Protein AF-A0A383EWV9-F1 (afdb_monomer_lite)

Organism: NCBI:txid408172

pLDDT: mean 86.58, std 11.3, range [51.22, 96.94]

Secondary structure (DSSP, 8-state):
-HHHHHHHHHHHHHHHH-TT-EEEETT--S-S------SS-EEEE-SSTTHHHHHHT---

Foldseek 3Di:
DQQVVLVVVVVVVCCVVPVQEAEDEPPPPDDPDDDDGDGPHYYYDDSDDPVVCVVVVNDD

InterPro domains:
  IPR000760 Inositol monophosphatase-like [PF00459] (2-59)

Structure (mmCIF, N/CA/C/O backbone):
data_AF-A0A383EWV9-F1
#
_entry.id   AF-A0A383EWV9-F1
#
loop_
_atom_site.group_PDB
_atom_site.id
_atom_site.type_symbol
_atom_site.label_atom_id
_atom_site.label_alt_id
_atom_site.label_comp_id
_atom_site.label_asym_id
_atom_site.label_entity_id
_atom_site.label_seq_id
_atom_site.pdbx_PDB_ins_code
_atom_site.Cartn_x
_atom_site.Cartn_y
_atom_site.Cartn_z
_atom_site.occupancy
_atom_site.B_iso_or_equiv
_atom_site.auth_seq_id
_atom_site.auth_comp_id
_atom_site.auth_asym_id
_atom_site.auth_atom_id
_atom_site.pdbx_PDB_model_num
ATOM 1 N N . VAL A 1 1 ? 10.894 6.685 -6.507 1.00 76.50 1 VAL A N 1
ATOM 2 C CA . VAL A 1 1 ? 10.336 8.043 -6.785 1.00 76.50 1 VAL A CA 1
ATOM 3 C C . VAL A 1 1 ? 8.910 7.983 -7.316 1.00 76.50 1 VAL A C 1
ATOM 5 O O . VAL A 1 1 ? 8.045 8.561 -6.673 1.00 76.50 1 VAL A O 1
ATOM 8 N N . VAL A 1 2 ? 8.639 7.342 -8.466 1.00 87.81 2 VAL A N 1
ATOM 9 C CA . VAL A 1 2 ? 7.245 7.151 -8.933 1.00 87.81 2 VAL A CA 1
ATOM 10 C C . VAL A 1 2 ? 6.484 6.281 -7.939 1.00 87.81 2 VAL A C 1
ATOM 12 O O . VAL A 1 2 ?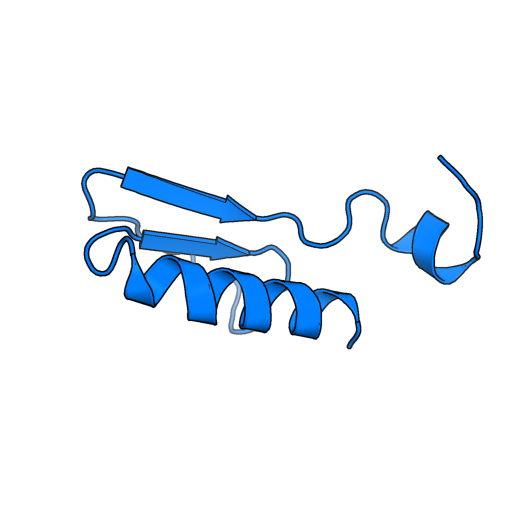 5.431 6.674 -7.454 1.00 87.81 2 VAL A O 1
ATOM 15 N N . ASP A 1 3 ? 7.092 5.161 -7.590 1.00 88.25 3 ASP A N 1
ATOM 16 C CA . ASP A 1 3 ? 6.494 4.108 -6.787 1.00 88.25 3 ASP A CA 1
ATOM 17 C C . ASP A 1 3 ? 6.169 4.565 -5.350 1.00 88.25 3 ASP A C 1
ATOM 19 O O . ASP A 1 3 ? 5.013 4.604 -4.917 1.00 88.25 3 ASP A O 1
ATOM 23 N N . GLU A 1 4 ? 7.166 5.137 -4.676 1.00 89.25 4 GLU A N 1
ATOM 24 C CA . GLU A 1 4 ? 6.997 5.913 -3.441 1.00 89.25 4 GLU A CA 1
ATOM 25 C C . GLU A 1 4 ? 5.896 7.001 -3.510 1.00 89.25 4 GLU A C 1
ATOM 27 O O . GLU A 1 4 ? 5.153 7.219 -2.548 1.00 89.25 4 GLU A O 1
ATOM 32 N N . THR A 1 5 ? 5.766 7.713 -4.638 1.00 92.56 5 THR A N 1
ATOM 33 C CA . THR A 1 5 ? 4.753 8.775 -4.782 1.00 92.56 5 THR A CA 1
ATOM 34 C C . THR A 1 5 ? 3.346 8.199 -4.847 1.00 92.56 5 THR A C 1
ATOM 36 O O . THR A 1 5 ? 2.461 8.717 -4.165 1.00 92.56 5 THR A O 1
ATOM 39 N N . ILE A 1 6 ? 3.156 7.111 -5.596 1.00 92.75 6 ILE A N 1
ATOM 40 C CA . ILE A 1 6 ? 1.886 6.383 -5.663 1.00 92.75 6 ILE A CA 1
ATOM 41 C C . ILE A 1 6 ? 1.500 5.895 -4.264 1.00 92.75 6 ILE A C 1
ATOM 43 O O . ILE A 1 6 ? 0.390 6.173 -3.806 1.00 92.75 6 ILE A O 1
ATOM 47 N N . SER A 1 7 ? 2.437 5.275 -3.540 1.00 92.75 7 SER A N 1
ATOM 48 C CA . SER A 1 7 ? 2.212 4.835 -2.155 1.00 92.75 7 SER A CA 1
ATOM 49 C C . SER A 1 7 ? 1.737 5.964 -1.249 1.00 92.75 7 SER A C 1
ATOM 51 O O . SER A 1 7 ? 0.712 5.848 -0.573 1.00 92.75 7 SER A O 1
ATOM 53 N N . ARG A 1 8 ? 2.449 7.096 -1.256 1.00 92.38 8 ARG A N 1
ATOM 54 C CA . ARG A 1 8 ? 2.104 8.252 -0.421 1.00 92.38 8 ARG A CA 1
ATOM 55 C C . ARG A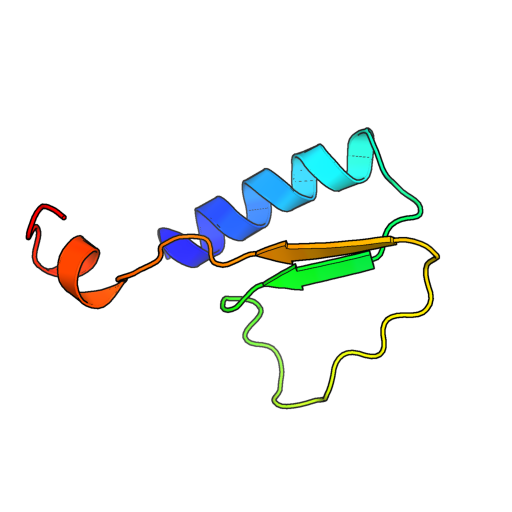 1 8 ? 0.716 8.799 -0.747 1.00 92.38 8 ARG A C 1
ATOM 57 O O . ARG A 1 8 ? -0.033 9.137 0.170 1.00 92.38 8 ARG A O 1
ATOM 64 N N . GLU A 1 9 ? 0.371 8.920 -2.025 1.00 95.12 9 GLU A N 1
ATOM 65 C CA . GLU A 1 9 ? -0.924 9.463 -2.444 1.00 95.12 9 GLU A CA 1
ATOM 66 C C . GLU A 1 9 ? -2.086 8.528 -2.102 1.00 95.12 9 GLU A C 1
ATOM 68 O O . GLU A 1 9 ? -3.119 8.999 -1.614 1.00 95.12 9 GLU A O 1
ATOM 73 N N . ILE A 1 10 ? -1.914 7.217 -2.284 1.00 94.56 10 ILE A N 1
ATOM 74 C CA . ILE A 1 10 ? -2.923 6.221 -1.914 1.00 94.56 10 ILE A CA 1
ATOM 75 C C . ILE A 1 10 ? -3.176 6.271 -0.405 1.00 94.56 10 ILE A C 1
ATOM 77 O O . ILE A 1 10 ? -4.320 6.471 0.007 1.00 94.56 10 ILE A O 1
ATOM 81 N N . PHE A 1 11 ? -2.135 6.212 0.430 1.00 93.50 11 PHE A N 1
ATOM 82 C CA . PHE A 1 11 ? -2.323 6.266 1.885 1.00 93.50 11 PHE A CA 1
ATOM 83 C C . PHE A 1 11 ? -2.847 7.613 2.381 1.00 93.50 11 PHE A C 1
ATOM 85 O O . PHE A 1 11 ? -3.649 7.654 3.312 1.00 93.50 11 PHE A O 1
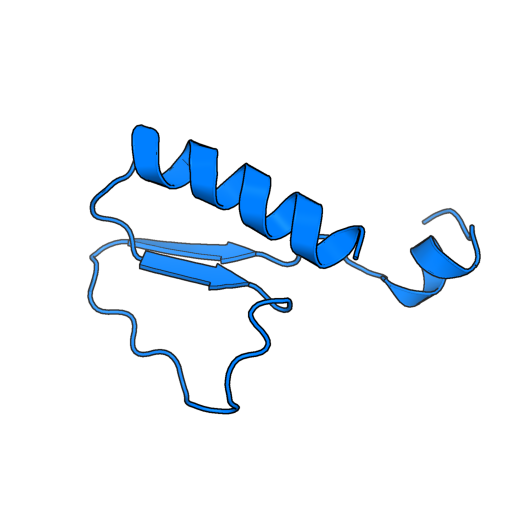ATOM 92 N N . THR A 1 12 ? -2.485 8.723 1.731 1.00 94.75 12 THR A N 1
ATOM 93 C CA . THR A 1 12 ? -3.062 10.042 2.049 1.00 94.75 12 THR A CA 1
ATOM 94 C C . THR A 1 12 ? -4.578 10.069 1.840 1.00 94.75 12 THR A C 1
ATOM 96 O O . THR A 1 12 ? -5.274 10.825 2.514 1.00 94.75 12 THR A O 1
ATOM 99 N N . ASN A 1 13 ? -5.110 9.284 0.901 1.00 95.62 13 ASN A N 1
ATOM 100 C CA . ASN A 1 13 ? -6.552 9.185 0.691 1.00 95.62 13 ASN A CA 1
ATOM 101 C C . ASN A 1 13 ? -7.191 8.115 1.579 1.00 95.62 13 ASN A C 1
ATOM 103 O O . ASN A 1 13 ? -8.198 8.413 2.212 1.00 95.62 13 ASN A O 1
ATOM 107 N N . LEU A 1 14 ? -6.575 6.936 1.717 1.00 94.69 14 LEU A N 1
ATOM 108 C CA . LEU A 1 14 ? -7.083 5.875 2.593 1.00 94.69 14 LEU A CA 1
ATOM 109 C C . LEU A 1 14 ? -7.217 6.345 4.042 1.00 94.69 14 LEU A C 1
ATOM 111 O O . LEU A 1 14 ? -8.250 6.119 4.651 1.00 94.69 14 LEU A O 1
ATOM 115 N N . THR A 1 15 ? -6.247 7.096 4.564 1.00 93.75 15 THR A N 1
ATOM 116 C CA . THR A 1 15 ? -6.303 7.624 5.942 1.00 93.75 15 THR A CA 1
ATOM 117 C C . THR A 1 15 ? -7.434 8.629 6.186 1.00 93.75 15 THR A C 1
ATOM 119 O O . THR A 1 15 ? -7.768 8.893 7.340 1.00 93.75 15 THR A O 1
ATOM 122 N N . LYS A 1 16 ? -8.046 9.197 5.135 1.00 96.38 16 LYS A N 1
ATOM 123 C CA . LYS A 1 16 ? -9.229 10.065 5.272 1.00 96.38 16 LYS A CA 1
ATOM 124 C C . LYS A 1 16 ? -10.508 9.255 5.455 1.00 96.38 16 LYS A C 1
ATOM 126 O O . LYS A 1 16 ? -11.359 9.660 6.242 1.00 96.38 16 LYS A O 1
ATOM 131 N N . ASP A 1 17 ? -10.631 8.150 4.725 1.00 96.94 17 ASP A N 1
ATOM 132 C CA . ASP A 1 17 ? -11.841 7.322 4.695 1.00 96.94 17 ASP A CA 1
ATOM 133 C C . ASP A 1 17 ? -11.791 6.189 5.739 1.00 96.94 17 ASP A C 1
ATOM 135 O O . ASP A 1 17 ? -12.825 5.804 6.282 1.00 96.94 17 ASP A O 1
ATOM 139 N N . PHE A 1 18 ? -10.585 5.713 6.066 1.00 96.06 18 PHE A N 1
ATOM 140 C CA . PHE A 1 18 ? -10.287 4.591 6.963 1.00 96.06 18 PHE A CA 1
ATOM 141 C C . PHE A 1 18 ? -9.170 4.961 7.958 1.00 96.06 18 PHE A C 1
ATOM 143 O O . PHE A 1 18 ? -8.054 4.449 7.878 1.00 96.06 18 PHE A O 1
ATOM 150 N N . PRO A 1 19 ? -9.425 5.889 8.896 1.00 95.06 19 PRO A N 1
ATOM 151 C CA . PRO A 1 19 ? -8.399 6.380 9.820 1.00 95.06 19 PRO A CA 1
ATOM 152 C C . PRO A 1 19 ? -7.966 5.362 10.888 1.00 95.06 19 PRO A C 1
ATOM 154 O O . PRO A 1 19 ? -6.970 5.601 11.566 1.00 95.06 19 PRO A O 1
ATOM 157 N N . GLU A 1 20 ? -8.726 4.280 11.082 1.00 95.75 20 GLU A N 1
ATOM 158 C CA . GLU A 1 20 ? -8.464 3.246 12.096 1.00 95.75 20 GLU A CA 1
ATOM 159 C C . GLU A 1 20 ? -7.723 2.026 11.537 1.00 95.75 20 GLU A C 1
ATOM 161 O O . GLU A 1 20 ? -7.258 1.197 12.316 1.00 95.75 20 GLU A O 1
ATOM 166 N N . ASP A 1 21 ? -7.608 1.922 10.212 1.00 95.62 21 ASP A N 1
ATOM 167 C CA . ASP A 1 21 ? -6.950 0.800 9.557 1.00 95.62 21 ASP A CA 1
ATOM 168 C C . ASP A 1 21 ? -5.433 1.000 9.545 1.00 95.62 21 ASP A C 1
ATOM 170 O O . ASP A 1 21 ? -4.923 2.105 9.323 1.00 95.62 21 ASP A O 1
ATOM 174 N N . ASP A 1 22 ? -4.697 -0.096 9.701 1.00 93.88 22 ASP A N 1
ATOM 175 C CA . ASP A 1 22 ? -3.254 -0.076 9.500 1.00 93.88 22 ASP A CA 1
ATOM 176 C C . ASP A 1 22 ? -2.898 -0.149 8.012 1.00 93.88 22 ASP A C 1
ATOM 178 O O . ASP A 1 22 ? -3.693 -0.550 7.158 1.00 93.88 22 ASP A O 1
ATOM 182 N N . PHE A 1 23 ? -1.659 0.209 7.676 1.00 91.19 23 PHE A N 1
ATOM 183 C CA . PHE A 1 23 ? -1.170 0.077 6.310 1.00 91.19 23 PHE A CA 1
ATOM 184 C C . PHE A 1 23 ? 0.334 -0.191 6.217 1.00 91.19 23 PHE A C 1
ATOM 186 O O . PHE A 1 23 ? 1.144 0.257 7.038 1.00 91.19 23 PHE A O 1
ATOM 193 N N . CYS A 1 24 ? 0.719 -0.896 5.157 1.00 90.25 24 CYS A N 1
ATOM 194 C CA . CYS A 1 24 ? 2.101 -1.127 4.764 1.00 90.25 24 CYS A CA 1
ATOM 195 C C . CYS A 1 24 ? 2.246 -1.105 3.235 1.00 90.25 24 CYS A C 1
ATOM 197 O O . CYS A 1 24 ? 1.331 -1.472 2.502 1.00 90.25 24 CYS A O 1
ATOM 199 N N . SER A 1 25 ? 3.404 -0.647 2.760 1.00 88.62 25 SER A N 1
ATOM 200 C CA . SER A 1 25 ? 3.773 -0.642 1.342 1.00 88.62 25 SER A CA 1
ATOM 201 C C . SER A 1 25 ? 5.186 -1.183 1.171 1.00 88.62 25 SER A C 1
ATOM 203 O O . SER A 1 25 ? 5.995 -1.016 2.089 1.00 88.62 25 SER A O 1
ATOM 205 N N . GLU A 1 26 ? 5.475 -1.790 0.017 1.00 85.50 26 GLU A N 1
ATOM 206 C CA . GLU A 1 26 ? 6.839 -2.146 -0.405 1.00 85.50 26 GLU A CA 1
ATOM 207 C C . GLU A 1 26 ? 7.794 -0.945 -0.314 1.00 85.50 26 GLU A C 1
ATOM 209 O O . GLU A 1 26 ? 8.910 -1.074 0.182 1.00 85.50 26 GLU A O 1
ATOM 214 N N . GLU A 1 27 ? 7.312 0.246 -0.671 1.00 82.75 27 GLU A N 1
ATOM 215 C CA . GLU A 1 27 ? 8.112 1.474 -0.757 1.00 82.75 27 GLU A CA 1
ATOM 216 C C . GLU A 1 27 ? 8.315 2.185 0.595 1.00 82.75 27 GLU A C 1
ATOM 218 O O . GLU A 1 27 ? 8.913 3.262 0.656 1.00 82.75 27 GLU A O 1
ATOM 223 N N . ASN A 1 28 ? 7.808 1.634 1.705 1.00 74.56 28 ASN A N 1
ATOM 224 C CA . ASN A 1 28 ? 8.044 2.201 3.037 1.00 74.56 28 ASN A CA 1
ATOM 225 C C . ASN A 1 28 ? 9.464 1.854 3.523 1.00 74.56 28 ASN A C 1
ATOM 227 O O . ASN A 1 28 ? 9.666 0.995 4.380 1.00 74.56 28 ASN A O 1
ATOM 231 N N . ASP A 1 29 ? 10.440 2.587 2.997 1.00 60.78 29 ASP A N 1
ATOM 232 C CA . ASP A 1 29 ? 11.882 2.337 3.102 1.00 60.78 29 ASP A CA 1
ATOM 233 C C . ASP A 1 29 ? 12.518 2.837 4.420 1.00 60.78 29 ASP A C 1
ATOM 235 O O . ASP A 1 29 ? 13.574 3.465 4.454 1.00 60.78 29 ASP A O 1
ATOM 239 N N . SER A 1 30 ? 11.855 2.629 5.558 1.00 54.19 30 SER A N 1
ATOM 240 C CA . SER A 1 30 ? 12.422 2.973 6.872 1.00 54.19 30 SER A CA 1
ATOM 241 C C . SER A 1 30 ? 12.469 1.742 7.757 1.00 54.19 30 SER A C 1
ATOM 243 O O . SER A 1 30 ? 11.580 1.494 8.568 1.00 54.19 30 SER A O 1
ATOM 245 N N . ASP A 1 31 ? 13.566 1.021 7.552 1.00 51.22 31 ASP A N 1
ATOM 246 C CA . ASP A 1 31 ? 14.072 -0.117 8.297 1.00 51.22 31 ASP A CA 1
ATOM 247 C C . ASP A 1 31 ? 13.284 -1.418 8.142 1.00 51.22 31 ASP A C 1
ATOM 249 O O . ASP A 1 31 ? 12.063 -1.487 8.227 1.00 51.22 31 ASP A O 1
ATOM 253 N N . SER A 1 32 ? 14.057 -2.488 7.974 1.00 55.69 32 SER A N 1
ATOM 254 C CA . SER A 1 32 ? 13.712 -3.911 7.987 1.00 55.69 32 SER A CA 1
ATOM 255 C C . SER A 1 32 ? 13.084 -4.391 9.309 1.00 55.69 32 SER A C 1
ATOM 257 O O . SER A 1 32 ? 13.382 -5.482 9.802 1.00 55.69 32 SER A O 1
ATOM 259 N N . VAL A 1 33 ? 12.277 -3.550 9.941 1.00 62.31 33 VAL A N 1
ATOM 260 C CA . VAL A 1 33 ? 11.511 -3.825 11.141 1.00 62.31 33 VAL A CA 1
ATOM 261 C C . VAL A 1 33 ? 10.178 -4.379 10.667 1.00 62.31 33 VAL A C 1
ATOM 263 O O . VAL A 1 33 ? 9.453 -3.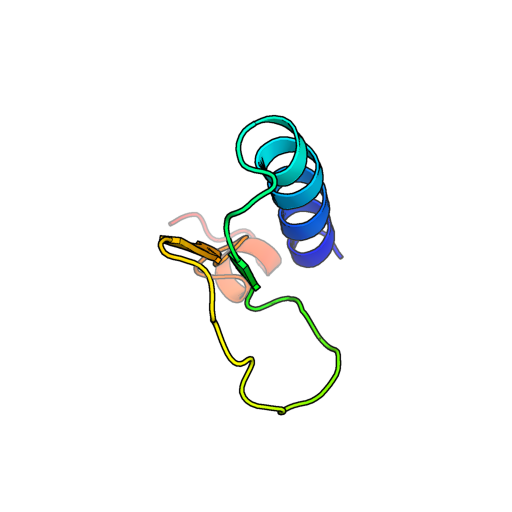733 9.912 1.00 62.31 33 VAL A O 1
ATOM 266 N N . LEU A 1 34 ? 9.871 -5.604 11.094 1.00 69.50 34 LEU A N 1
ATOM 267 C CA . LEU A 1 34 ? 8.529 -6.159 10.963 1.00 69.50 34 LEU A CA 1
ATOM 268 C C . LEU A 1 34 ? 7.535 -5.116 11.477 1.00 69.50 34 LEU A C 1
ATOM 270 O O . LEU A 1 34 ? 7.643 -4.661 12.615 1.00 69.50 34 LEU A O 1
ATOM 274 N N . ARG A 1 35 ? 6.617 -4.691 10.612 1.00 74.25 35 ARG A N 1
ATOM 275 C CA . ARG A 1 35 ? 5.608 -3.710 10.985 1.00 74.25 35 ARG A CA 1
ATOM 276 C C . ARG A 1 35 ? 4.474 -4.462 11.666 1.00 74.25 35 ARG A C 1
ATOM 278 O O . ARG A 1 35 ? 3.772 -5.233 11.014 1.00 74.25 35 ARG A O 1
ATOM 285 N N . ASP A 1 36 ? 4.351 -4.276 12.973 1.00 82.38 36 ASP A N 1
ATOM 286 C CA . ASP A 1 36 ? 3.249 -4.852 13.731 1.00 82.38 36 ASP A CA 1
ATOM 287 C C . ASP A 1 36 ? 1.943 -4.157 13.325 1.00 82.38 36 ASP A C 1
ATOM 289 O O . ASP A 1 36 ? 1.844 -2.930 13.351 1.00 82.38 36 ASP A O 1
ATOM 293 N N . LEU A 1 37 ? 0.963 -4.963 12.914 1.00 88.69 37 LEU A N 1
ATOM 294 C CA . LEU A 1 37 ? -0.392 -4.528 12.585 1.00 88.69 37 LEU A CA 1
ATOM 295 C C . LEU A 1 37 ? -1.292 -4.887 13.773 1.00 88.69 37 LEU A C 1
ATOM 297 O O . LEU A 1 37 ? -1.297 -6.029 14.243 1.00 88.69 37 LEU A O 1
ATOM 301 N N . HIS A 1 38 ? -2.016 -3.903 14.286 1.00 89.94 38 HIS A N 1
ATOM 302 C CA . HIS A 1 38 ? -2.841 -3.979 15.488 1.00 89.94 38 HIS A CA 1
ATOM 303 C C . HIS A 1 38 ? -4.316 -3.649 15.233 1.00 89.94 38 HIS A C 1
ATOM 305 O O . HIS A 1 38 ? -5.157 -4.008 16.060 1.00 89.94 38 HIS A O 1
ATOM 311 N N . ALA A 1 39 ? -4.625 -2.969 14.130 1.00 94.06 39 ALA A N 1
ATOM 312 C CA . ALA A 1 39 ? -5.982 -2.670 13.704 1.00 94.06 39 ALA A CA 1
ATOM 313 C C . ALA A 1 39 ? -6.754 -3.939 13.306 1.00 94.06 39 ALA A C 1
ATOM 315 O O . ALA A 1 39 ? -6.178 -4.997 13.047 1.00 94.06 39 ALA A O 1
ATOM 316 N N . GLU A 1 40 ? -8.084 -3.828 13.243 1.00 96.06 40 GLU A N 1
ATOM 317 C CA . GLU A 1 40 ? -8.938 -4.919 12.755 1.00 96.06 40 GLU A CA 1
ATOM 318 C C . GLU A 1 40 ? -8.659 -5.228 11.276 1.00 96.06 40 GLU A C 1
ATOM 320 O O . GLU A 1 40 ? -8.652 -6.393 10.871 1.00 96.06 40 GLU A O 1
ATOM 325 N N . PHE A 1 41 ? -8.374 -4.187 10.491 1.00 95.06 41 PHE A N 1
ATOM 326 C CA . PHE A 1 41 ? -8.072 -4.280 9.070 1.00 95.06 41 PHE A CA 1
ATOM 327 C C . PHE A 1 41 ? -6.737 -3.613 8.743 1.00 95.06 41 PHE A C 1
ATOM 329 O O . PHE A 1 41 ? -6.318 -2.658 9.398 1.00 95.06 41 PHE A O 1
ATOM 336 N N . ALA A 1 42 ? -6.071 -4.130 7.708 1.00 93.44 42 ALA A N 1
ATOM 337 C CA . ALA A 1 42 ? -4.812 -3.588 7.225 1.00 93.44 42 ALA A CA 1
ATOM 338 C C . ALA A 1 42 ? -4.723 -3.606 5.695 1.00 93.44 42 ALA A C 1
ATOM 340 O O . ALA A 1 42 ? -5.087 -4.592 5.048 1.00 93.44 42 ALA A O 1
ATOM 341 N N . TRP A 1 43 ? -4.179 -2.529 5.132 1.00 93.25 43 TRP A N 1
ATOM 342 C CA . TRP A 1 43 ? -3.941 -2.363 3.700 1.00 93.25 43 TRP A CA 1
ATOM 343 C C . TRP A 1 43 ? -2.489 -2.704 3.359 1.00 93.25 43 TRP A C 1
ATOM 345 O O . TRP A 1 43 ? -1.567 -2.047 3.840 1.00 93.25 43 TRP A O 1
ATOM 355 N N . VAL A 1 44 ? -2.287 -3.710 2.507 1.00 91.88 44 VAL A N 1
ATOM 356 C CA . VAL A 1 44 ? -0.969 -4.082 1.968 1.00 91.88 44 VAL A CA 1
ATOM 357 C C . VAL A 1 44 ? -0.893 -3.601 0.525 1.00 91.88 44 VAL A C 1
ATOM 359 O O . VAL A 1 44 ? -1.742 -3.975 -0.284 1.00 91.88 44 VAL A O 1
ATOM 362 N N . LEU A 1 45 ? 0.092 -2.761 0.214 1.00 91.25 45 LEU A N 1
ATOM 363 C CA . LEU A 1 45 ? 0.216 -2.106 -1.084 1.00 91.25 45 LEU A CA 1
ATOM 364 C C . LEU A 1 45 ? 1.542 -2.452 -1.766 1.00 91.25 45 LEU A C 1
ATOM 366 O O . LEU A 1 45 ? 2.612 -2.167 -1.235 1.00 91.25 45 LEU A O 1
ATOM 370 N N . ASP A 1 46 ? 1.442 -2.986 -2.976 1.00 91.62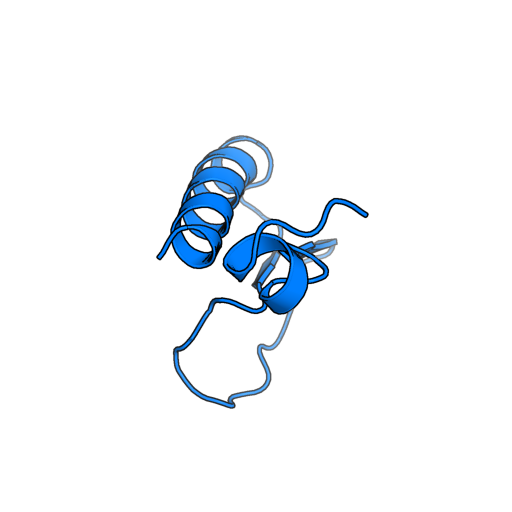 46 ASP A N 1
ATOM 371 C CA . ASP A 1 46 ? 2.498 -2.907 -3.980 1.00 91.62 46 ASP A CA 1
ATOM 372 C C . ASP A 1 46 ? 2.089 -1.795 -4.971 1.00 91.62 46 ASP A C 1
ATOM 374 O O . ASP A 1 46 ? 1.084 -1.943 -5.680 1.00 91.62 46 ASP A O 1
ATOM 378 N N . PRO A 1 47 ? 2.739 -0.621 -4.922 1.00 90.50 47 PRO A N 1
ATOM 379 C CA . PRO A 1 47 ? 2.387 0.520 -5.764 1.00 90.50 47 PRO A CA 1
ATOM 380 C C . PRO A 1 47 ? 2.621 0.288 -7.267 1.00 90.50 47 PRO A C 1
ATOM 382 O O . PRO A 1 47 ? 1.851 0.828 -8.072 1.00 90.50 47 PRO A O 1
ATOM 385 N N . VAL A 1 48 ? 3.623 -0.510 -7.647 1.00 90.75 48 VAL A N 1
ATOM 386 C CA . VAL A 1 48 ? 3.927 -0.899 -9.029 1.00 90.75 48 VAL A CA 1
ATOM 387 C C . VAL A 1 48 ? 4.472 -2.326 -9.023 1.00 90.75 48 VAL A C 1
ATOM 389 O O . VAL A 1 48 ? 5.684 -2.549 -9.005 1.00 90.75 48 VAL A O 1
ATOM 392 N N . ASP A 1 49 ? 3.556 -3.280 -9.181 1.00 88.75 49 ASP A N 1
ATOM 393 C CA . ASP A 1 49 ? 3.921 -4.668 -9.457 1.00 88.75 49 ASP A CA 1
ATOM 394 C C . ASP A 1 49 ? 4.700 -4.719 -10.782 1.00 88.75 49 ASP A C 1
ATOM 396 O O . ASP A 1 49 ? 4.291 -4.142 -11.797 1.00 88.75 49 ASP A O 1
ATOM 400 N N . GLY A 1 50 ? 5.882 -5.332 -10.756 1.00 87.00 50 GLY A N 1
ATOM 401 C CA . GLY A 1 50 ? 6.792 -5.327 -11.899 1.00 87.00 50 GLY A CA 1
ATOM 402 C C . GLY A 1 50 ? 7.560 -4.012 -12.093 1.00 87.00 50 GLY A C 1
ATOM 403 O O . GLY A 1 50 ? 7.809 -3.608 -13.233 1.00 87.00 50 GLY A O 1
ATOM 404 N N . THR A 1 51 ? 8.026 -3.365 -11.016 1.00 86.44 51 THR A N 1
ATOM 405 C CA . THR A 1 51 ? 8.816 -2.110 -11.032 1.00 86.44 51 THR A CA 1
ATOM 406 C C . THR A 1 51 ? 9.920 -2.090 -12.098 1.00 86.44 51 THR A C 1
ATOM 408 O O . THR A 1 51 ? 10.134 -1.076 -12.765 1.00 86.44 51 THR A O 1
ATOM 411 N N . ASN A 1 52 ? 10.616 -3.216 -12.311 1.00 87.31 52 ASN A N 1
ATOM 412 C CA . ASN A 1 52 ? 11.638 -3.339 -13.357 1.00 87.31 52 ASN A CA 1
ATOM 413 C C . ASN A 1 52 ? 11.056 -3.177 -14.765 1.00 87.31 52 ASN A C 1
ATOM 415 O O . ASN A 1 52 ? 11.626 -2.444 -15.572 1.00 87.31 52 ASN A O 1
ATOM 419 N N . ASN A 1 53 ? 9.931 -3.832 -15.054 1.00 89.75 53 ASN A N 1
ATOM 420 C CA . ASN A 1 53 ? 9.264 -3.758 -16.353 1.00 89.75 53 ASN A CA 1
ATOM 421 C C . ASN A 1 53 ? 8.728 -2.350 -16.597 1.00 89.75 53 ASN A C 1
ATOM 423 O O . ASN A 1 53 ? 8.973 -1.781 -17.665 1.00 89.75 53 ASN A O 1
ATOM 427 N N . TYR A 1 54 ? 8.136 -1.741 -15.567 1.00 88.88 54 TYR A N 1
ATOM 428 C CA . TYR A 1 54 ? 7.743 -0.338 -15.592 1.00 88.88 54 TYR A CA 1
ATOM 429 C C . TYR A 1 54 ? 8.935 0.590 -15.888 1.00 88.88 54 TYR A C 1
ATOM 431 O O . TYR A 1 54 ? 8.858 1.441 -16.776 1.00 88.88 54 TYR A O 1
ATOM 439 N N . ALA A 1 55 ? 10.071 0.393 -15.211 1.00 87.62 55 ALA A N 1
ATOM 440 C CA . ALA A 1 55 ? 11.260 1.228 -15.368 1.0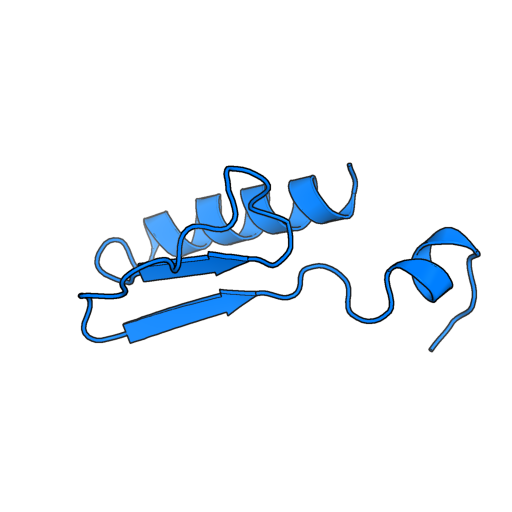0 87.62 55 ALA A CA 1
ATOM 441 C C . ALA A 1 55 ? 11.874 1.162 -16.777 1.00 87.62 55 ALA A C 1
ATOM 443 O O . ALA A 1 55 ? 12.408 2.166 -17.256 1.00 87.62 55 ALA A O 1
ATOM 444 N N . VAL A 1 56 ? 11.798 0.009 -17.453 1.00 91.06 56 VAL A N 1
ATOM 445 C CA . VAL A 1 56 ? 12.307 -0.159 -18.828 1.00 91.06 56 VAL A CA 1
ATOM 446 C C . VAL A 1 56 ? 11.235 0.003 -19.913 1.00 91.06 56 VAL A C 1
ATOM 448 O O . VAL A 1 56 ? 11.549 -0.109 -21.099 1.00 91.06 56 VAL A O 1
ATOM 451 N N . GLY A 1 57 ? 9.988 0.300 -19.534 1.00 86.62 57 GLY A N 1
ATOM 452 C CA . GLY A 1 57 ? 8.879 0.531 -20.462 1.00 86.62 57 GLY A CA 1
ATOM 453 C C . GLY A 1 57 ? 8.381 -0.730 -21.171 1.00 86.62 57 GLY A C 1
ATOM 454 O O . GLY A 1 57 ? 7.884 -0.641 -22.296 1.00 86.62 57 GLY A O 1
ATOM 455 N N . ILE A 1 58 ? 8.534 -1.899 -20.545 1.00 88.31 58 ILE A N 1
ATOM 456 C CA . ILE A 1 58 ? 7.937 -3.145 -21.030 1.00 88.31 58 ILE A CA 1
ATOM 457 C C . ILE A 1 58 ? 6.482 -3.179 -20.547 1.00 88.31 58 ILE A C 1
ATOM 459 O O . ILE A 1 58 ? 6.259 -3.133 -19.339 1.00 88.31 58 ILE A O 1
ATOM 463 N N . PRO A 1 59 ? 5.494 -3.239 -21.458 1.00 78.88 59 PRO A N 1
ATOM 464 C CA . PRO A 1 59 ? 4.111 -3.443 -21.064 1.00 78.88 59 PRO A CA 1
ATOM 465 C C . PRO A 1 59 ? 3.914 -4.883 -20.588 1.00 78.88 59 PRO A C 1
ATOM 467 O O . PRO A 1 59 ? 4.399 -5.820 -21.230 1.00 78.88 59 PRO A O 1
ATOM 470 N N . GLU A 1 60 ? 3.176 -5.026 -19.495 1.00 60.84 60 GLU A N 1
ATOM 471 C CA . GLU A 1 60 ? 2.651 -6.300 -18.998 1.00 60.84 60 GLU A CA 1
ATOM 472 C C . GLU A 1 60 ? 1.174 -6.479 -19.356 1.00 60.84 60 GLU A C 1
ATOM 474 O O . GLU A 1 60 ? 0.426 -5.470 -19.361 1.00 60.84 60 GLU A O 1
#

Sequence (60 aa):
VVDETISREIFTNLTKDFPEDDFCSEENDSDSVLRDLHAEFAWVLDPVDGTNNYAVGIPE

Radius of gyration: 13.11 Å; chains: 1; bounding box: 26×16×37 Å